Protein AF-A0A370KRM9-F1 (afdb_monomer)

Mean predicted aligned error: 13.44 Å

Sequence (176 aa):
MTADLKNVRFQMMMSEAEAEAIDAWASENKLRSKAEAMRRLCDIGMSAATKADSLELERLRLQSVKRKAARRITGLKKRISDSPDDAERLKLLYRGLDALTDIVGELVECSSDIATISLRMTGPAVANRSQEEIEAAIYQSGWTPSDAETESDEELRARLTAVKNLVDRGKQPDDS

Foldseek 3Di:
DDPPPPDDDDDDDDDPVVLVVLVVVCVVVVHPDSVRSVVVVVVLVVVVVVLVVQLVVLVVQLVVLVVVLVVLVVVLVVCLVPDPDPVVNVVSVVVVVVSVVVSVVSNVVSVVSNVVSVCVNCVVVVVVVVVVVLVVVCVVVVDDPVVVVPDDPVVVVVVVVVSVVVVVVVPDPPPD

Nearest PDB structures (foldseek):
  6b87-assembly1_A-2  TM=5.891E-01  e=2.385E+00  synthetic construct
  2v0o-assembly2_C  TM=3.929E-01  e=1.312E+00  Homo sapiens
  3qwe-assembly1_A-2  TM=5.421E-01  e=4.336E+00  Homo sapiens
  4tko-assembly1_B  TM=3.422E-01  e=1.236E+00  Aquifex aeolicus VF5
  7pru-assembly1_B  TM=3.578E-01  e=6.995E+00  Thermochaetoides thermophila DSM 1495

Secondary structure (DSSP, 8-state):
---------------HHHHHHHHHHHHHTT-S-HHHHHHHHHHHHHHHHHHHHHHHHHHHHHHHHHHHHHHHHHHHHHHHHH---HHHHHHHHHHHHHHHHHHHHHHHHHHHHHHHHHHHHHHHHHHHHHHHHHHHHHHHTT--TTGGGT--HHHHHHHHHHHHHHHHHHTS----

Radius of gyration: 28.28 Å; C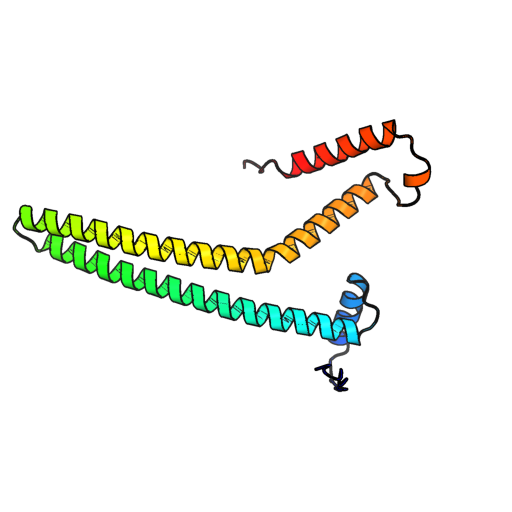α contacts (8 Å, |Δi|>4): 50; chains: 1; bounding box: 62×55×72 Å

Organism: NCBI:txid1120045

Solvent-accessible surface area (backbone atoms only — not comparable to full-atom values): 10222 Å² total; per-residue (Å²): 135,86,77,78,82,76,81,77,88,80,91,81,90,74,54,71,68,57,55,50,52,49,48,53,51,21,58,78,68,69,48,96,39,71,70,54,36,51,51,50,52,49,51,51,50,54,52,50,51,56,51,50,54,55,50,51,51,46,51,52,50,47,51,49,51,53,52,51,45,54,52,52,51,53,51,48,54,50,54,45,70,71,43,89,46,70,71,58,30,52,54,50,49,53,54,46,51,54,53,46,53,54,48,51,52,57,47,52,52,46,51,49,52,50,49,53,52,48,46,69,66,46,45,62,58,52,51,51,51,53,47,53,53,49,52,50,52,42,47,73,72,68,58,50,90,77,53,74,82,76,64,53,75,66,59,56,51,56,48,54,52,51,54,50,54,51,56,56,58,72,65,54,76,82,88,123

Structure (mmCIF, N/CA/C/O backbone):
data_AF-A0A370KRM9-F1
#
_entry.id   AF-A0A370KRM9-F1
#
loop_
_atom_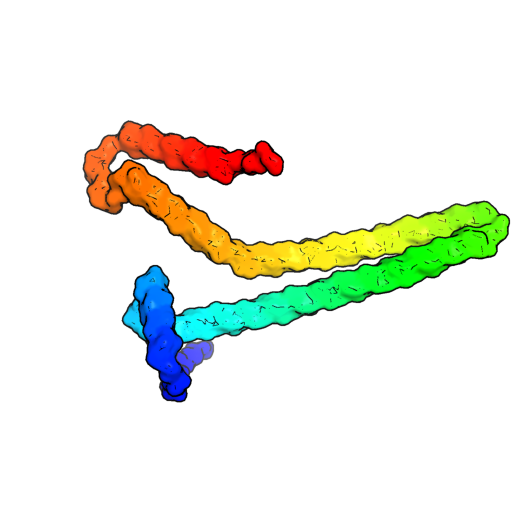site.group_PDB
_atom_site.id
_atom_site.type_symbol
_atom_site.label_atom_id
_atom_site.label_alt_id
_atom_site.label_comp_id
_atom_site.label_asym_id
_atom_site.label_entity_id
_atom_site.label_seq_id
_atom_site.pdbx_PDB_ins_code
_atom_site.Cartn_x
_atom_site.Cartn_y
_atom_site.Cartn_z
_atom_site.occupancy
_atom_site.B_iso_or_equiv
_atom_site.auth_seq_id
_atom_site.auth_comp_id
_atom_site.auth_asym_id
_atom_site.auth_atom_id
_atom_site.pdbx_PDB_model_num
ATOM 1 N N . MET A 1 1 ? -31.054 -19.773 2.339 1.00 33.84 1 MET A N 1
ATOM 2 C CA . MET A 1 1 ? -30.471 -20.718 3.314 1.00 33.84 1 MET A CA 1
ATOM 3 C C . MET A 1 1 ? -29.997 -19.906 4.506 1.00 33.84 1 MET A C 1
ATOM 5 O O . MET A 1 1 ? -29.016 -19.187 4.389 1.00 33.84 1 MET A O 1
ATOM 9 N N . THR A 1 2 ? -30.763 -19.913 5.592 1.00 41.78 2 THR A N 1
ATOM 10 C CA . THR A 1 2 ? -30.437 -19.234 6.852 1.00 41.78 2 THR A CA 1
ATOM 11 C C . THR A 1 2 ? -29.341 -20.030 7.550 1.00 41.78 2 THR A C 1
ATOM 13 O O . THR A 1 2 ? -29.598 -21.123 8.046 1.00 41.78 2 THR A O 1
ATOM 16 N N . ALA A 1 3 ? -28.104 -19.537 7.506 1.00 49.62 3 ALA A N 1
ATOM 17 C CA . ALA A 1 3 ? -27.006 -20.146 8.239 1.00 49.62 3 ALA A CA 1
ATOM 18 C C . ALA A 1 3 ? -27.287 -20.007 9.741 1.00 49.62 3 ALA A C 1
ATOM 20 O O . ALA A 1 3 ? -27.321 -18.893 10.262 1.00 49.62 3 ALA A O 1
ATOM 21 N N . ASP A 1 4 ? -27.517 -21.129 10.422 1.00 49.09 4 ASP A N 1
ATOM 22 C CA . ASP A 1 4 ? -27.546 -21.178 11.881 1.00 49.09 4 ASP A CA 1
ATOM 23 C C . ASP A 1 4 ? -26.250 -20.566 12.423 1.00 49.09 4 ASP A C 1
ATOM 25 O O . ASP A 1 4 ? -25.151 -21.058 12.146 1.00 49.09 4 ASP A O 1
ATOM 29 N N . LEU A 1 5 ? -26.381 -19.498 13.212 1.00 59.81 5 LEU A N 1
ATOM 30 C CA . LEU A 1 5 ? -25.301 -18.903 13.998 1.00 59.81 5 LEU A CA 1
ATOM 31 C C . LEU A 1 5 ? -24.888 -19.900 15.089 1.00 59.81 5 LEU A C 1
ATOM 33 O O . LEU A 1 5 ? -25.284 -19.793 16.251 1.00 59.81 5 LEU A O 1
ATOM 37 N N . LYS A 1 6 ? -24.112 -20.918 14.712 1.00 61.41 6 LYS A N 1
ATOM 38 C CA . LYS A 1 6 ? -23.498 -21.845 15.662 1.00 61.41 6 LYS A CA 1
ATOM 39 C C . LYS A 1 6 ? -22.451 -21.079 16.463 1.00 61.41 6 LYS A C 1
ATOM 41 O O . LYS A 1 6 ? -21.317 -20.903 16.028 1.00 61.41 6 LYS A O 1
ATOM 46 N N . ASN A 1 7 ? -22.846 -20.619 17.645 1.00 73.62 7 ASN A N 1
ATOM 47 C CA . ASN A 1 7 ? -21.935 -20.015 18.606 1.00 73.62 7 ASN A CA 1
ATOM 48 C C . ASN A 1 7 ? -20.990 -21.092 19.155 1.00 73.62 7 ASN A C 1
ATOM 50 O O . ASN A 1 7 ? -21.390 -21.927 19.966 1.00 73.62 7 ASN A O 1
ATOM 54 N N . VAL A 1 8 ? -19.734 -21.069 18.714 1.00 81.62 8 VAL A N 1
ATOM 55 C CA . VAL A 1 8 ? -18.667 -21.916 19.260 1.00 81.62 8 VAL A CA 1
ATOM 56 C C . VAL A 1 8 ? -18.090 -21.232 20.499 1.00 81.62 8 VAL A C 1
ATOM 58 O O . VAL A 1 8 ? -17.679 -20.073 20.440 1.00 81.62 8 VAL A O 1
ATOM 61 N N . ARG A 1 9 ? -18.067 -21.934 21.638 1.00 85.38 9 ARG A N 1
ATOM 62 C CA . ARG A 1 9 ? -17.358 -21.475 22.842 1.00 85.38 9 ARG A CA 1
ATOM 63 C C . ARG A 1 9 ? -15.906 -21.927 22.749 1.00 85.38 9 ARG A C 1
ATOM 65 O O . ARG A 1 9 ? -15.656 -23.122 22.627 1.00 85.38 9 ARG A O 1
ATOM 72 N N . PHE A 1 10 ? -14.973 -20.987 22.829 1.00 83.88 10 PHE A N 1
ATOM 73 C CA . PHE A 1 10 ? -13.545 -21.272 22.934 1.00 83.88 10 PHE A CA 1
ATOM 74 C C . PHE A 1 10 ? -13.040 -20.788 24.297 1.00 83.88 10 PHE A C 1
ATOM 76 O O . PHE A 1 10 ? -13.448 -19.726 24.768 1.00 83.88 10 PHE A O 1
ATOM 83 N N . GLN A 1 11 ? -12.188 -21.581 24.944 1.00 90.44 11 GLN A N 1
ATOM 84 C CA . GLN A 1 11 ? -11.493 -21.194 26.169 1.00 90.44 11 GLN A CA 1
ATOM 85 C C . GLN A 1 11 ? -10.043 -20.881 25.801 1.00 90.44 11 GLN A C 1
ATOM 87 O O . GLN A 1 11 ? -9.385 -21.694 25.156 1.00 90.44 11 GLN A O 1
ATOM 92 N N . MET A 1 12 ? -9.562 -19.702 26.187 1.00 90.50 12 MET A N 1
ATOM 93 C CA . MET A 1 12 ? -8.201 -19.243 25.920 1.00 90.50 12 MET A CA 1
ATOM 94 C C . MET A 1 12 ? -7.546 -18.841 27.236 1.00 90.50 12 MET A C 1
ATOM 96 O O . MET A 1 12 ? -8.176 -18.182 28.061 1.00 90.50 12 MET A O 1
ATOM 100 N N . MET A 1 13 ? -6.293 -19.247 27.420 1.00 93.81 13 MET A N 1
ATOM 101 C CA . MET A 1 13 ? -5.453 -18.778 28.518 1.00 93.81 13 MET A CA 1
ATOM 102 C C . MET A 1 13 ? -4.703 -17.539 28.035 1.00 93.81 13 MET A C 1
ATOM 104 O O . MET A 1 13 ? -4.126 -17.562 26.951 1.00 93.81 13 MET A O 1
ATOM 108 N N . MET A 1 14 ? -4.728 -16.476 28.825 1.00 93.94 14 MET A N 1
ATOM 109 C CA . MET A 1 14 ? -3.994 -15.237 28.573 1.00 93.94 14 MET A CA 1
ATOM 110 C C . MET A 1 14 ? -3.415 -14.736 29.892 1.00 93.94 14 MET A C 1
ATOM 112 O O . MET A 1 14 ? -3.888 -15.124 30.965 1.00 93.94 14 MET A O 1
ATOM 116 N N . SER A 1 15 ? -2.386 -13.906 29.813 1.00 96.75 15 SER A N 1
ATOM 117 C CA . SER A 1 15 ? -1.837 -13.233 30.986 1.00 96.75 15 SER A CA 1
ATOM 118 C C . SER A 1 15 ? -2.816 -12.193 31.540 1.00 96.75 15 SER A C 1
ATOM 120 O O . SER A 1 15 ? -3.714 -11.717 30.843 1.00 96.75 15 SER A O 1
ATOM 122 N N . GLU A 1 16 ? -2.629 -11.822 32.805 1.00 94.81 16 GLU A N 1
ATOM 123 C CA . GLU A 1 16 ? -3.428 -10.780 33.459 1.00 94.81 16 GLU A CA 1
ATOM 124 C C . GLU A 1 16 ? -3.281 -9.431 32.739 1.00 94.81 16 GLU A C 1
ATOM 126 O O . GLU A 1 16 ? -4.281 -8.791 32.425 1.00 94.81 16 GLU A O 1
ATOM 131 N N . ALA A 1 17 ? -2.056 -9.080 32.335 1.00 95.62 17 ALA A N 1
ATOM 132 C CA . ALA A 1 17 ? -1.774 -7.864 31.574 1.00 95.62 17 ALA A CA 1
ATOM 133 C C . ALA A 1 17 ? -2.502 -7.818 30.214 1.00 95.62 17 ALA A C 1
ATOM 135 O O . ALA A 1 17 ? -3.037 -6.781 29.830 1.00 95.62 17 ALA A O 1
ATOM 136 N N . GLU A 1 18 ? -2.559 -8.933 29.476 1.00 94.12 18 GLU A N 1
ATOM 137 C CA . GLU A 1 18 ? -3.313 -9.001 28.214 1.00 94.12 18 GLU A CA 1
ATOM 138 C C . GLU A 1 18 ? -4.819 -8.861 28.452 1.00 94.12 18 GLU A C 1
ATOM 140 O O . GLU A 1 18 ? -5.509 -8.162 27.707 1.00 94.12 18 GLU A O 1
ATOM 145 N N . ALA A 1 19 ? -5.334 -9.506 29.501 1.00 93.94 19 ALA A N 1
ATOM 146 C CA . ALA A 1 19 ? -6.742 -9.433 29.859 1.00 93.94 19 ALA A CA 1
ATOM 147 C C . ALA A 1 19 ? -7.166 -8.003 30.230 1.00 93.94 19 ALA A C 1
ATOM 149 O O . ALA A 1 19 ? -8.249 -7.586 29.812 1.00 93.94 19 ALA A O 1
ATOM 150 N N . GLU A 1 20 ? -6.323 -7.277 30.971 1.00 95.25 20 GLU A N 1
ATOM 151 C CA . GLU A 1 20 ? -6.512 -5.863 31.316 1.00 95.25 20 GLU A CA 1
ATOM 152 C C . GLU A 1 20 ? -6.445 -4.960 30.082 1.00 95.25 20 GLU A C 1
ATOM 154 O O . GLU A 1 20 ? -7.296 -4.089 29.915 1.00 95.25 20 GLU A O 1
ATOM 159 N N . ALA A 1 21 ? -5.489 -5.191 29.178 1.00 94.94 21 ALA A N 1
ATOM 160 C CA . ALA A 1 21 ? -5.370 -4.416 27.944 1.00 94.94 21 ALA A CA 1
ATOM 161 C C . ALA A 1 21 ? -6.626 -4.537 27.062 1.00 94.94 21 ALA A C 1
ATOM 163 O O . ALA A 1 21 ? -7.097 -3.544 26.504 1.00 94.94 21 ALA A O 1
ATOM 164 N N . ILE A 1 22 ? -7.205 -5.739 26.968 1.00 93.81 22 ILE A N 1
ATOM 165 C CA . ILE A 1 22 ? -8.460 -5.962 26.236 1.00 93.81 22 ILE A CA 1
ATOM 166 C C . ILE A 1 22 ? -9.625 -5.231 26.908 1.00 93.81 22 ILE A C 1
ATOM 168 O O . ILE A 1 22 ? -10.460 -4.664 26.206 1.00 93.81 22 ILE A O 1
ATOM 172 N N . ASP A 1 23 ? -9.695 -5.231 28.241 1.00 94.12 23 ASP A N 1
ATOM 173 C CA . ASP A 1 23 ? -10.747 -4.516 28.973 1.00 94.12 23 ASP A CA 1
ATOM 174 C C . ASP A 1 23 ? -10.631 -3.000 28.810 1.00 94.12 23 ASP A C 1
ATOM 176 O O . ASP A 1 23 ? -11.637 -2.335 28.552 1.00 94.12 23 ASP A O 1
ATOM 180 N N . ALA A 1 24 ? -9.414 -2.459 28.888 1.00 94.56 24 ALA A N 1
ATOM 181 C CA . ALA A 1 24 ? -9.150 -1.045 28.648 1.00 94.56 24 ALA A CA 1
ATOM 182 C C . ALA A 1 24 ? -9.592 -0.637 27.235 1.00 94.56 24 ALA A C 1
ATOM 184 O O . ALA A 1 24 ? -10.375 0.302 27.078 1.00 94.56 24 ALA A O 1
ATOM 185 N N . TRP A 1 25 ? -9.185 -1.403 26.218 1.00 93.06 25 TRP A N 1
ATOM 186 C CA . TRP A 1 25 ? -9.588 -1.162 24.833 1.00 93.06 25 TRP A CA 1
ATOM 187 C C . TRP A 1 25 ? -11.105 -1.309 24.629 1.00 93.06 25 TRP A C 1
ATOM 189 O O . TRP A 1 25 ? -11.722 -0.504 23.931 1.00 93.06 25 TRP A O 1
ATOM 199 N N . ALA A 1 26 ? -11.739 -2.305 25.257 1.00 92.69 26 ALA A N 1
ATOM 200 C CA . ALA A 1 26 ? -13.188 -2.498 25.194 1.00 92.69 26 ALA A CA 1
ATOM 201 C C . ALA A 1 26 ? -13.954 -1.314 25.800 1.00 92.69 26 ALA A C 1
ATOM 203 O O . ALA A 1 26 ? -14.966 -0.891 25.238 1.00 92.69 26 ALA A O 1
ATOM 204 N N . SER A 1 27 ? -13.460 -0.781 26.922 1.00 90.50 27 SER A N 1
ATOM 205 C CA . SER A 1 27 ? -14.013 0.398 27.587 1.00 90.50 27 SER A CA 1
ATOM 206 C C . SER A 1 27 ? -13.882 1.642 26.710 1.00 90.50 27 SER A C 1
ATOM 208 O O . SER A 1 27 ? -14.866 2.352 26.504 1.00 90.50 27 SER A O 1
ATOM 210 N N . GLU A 1 28 ? -12.696 1.879 26.147 1.00 89.00 28 GLU A N 1
ATOM 211 C CA . GLU A 1 28 ? -12.425 2.990 25.226 1.00 89.00 28 GLU A CA 1
ATOM 212 C C . GLU A 1 28 ? -13.350 2.948 23.998 1.00 89.00 28 GLU A C 1
ATOM 214 O O . GLU A 1 28 ? -13.947 3.954 23.617 1.00 89.00 28 GLU A O 1
ATOM 219 N N . ASN A 1 29 ? -13.575 1.754 23.445 1.00 86.31 29 ASN A N 1
ATOM 220 C CA . ASN A 1 29 ? -14.411 1.537 22.262 1.00 86.31 29 ASN A CA 1
ATOM 221 C C . ASN A 1 29 ? -15.898 1.285 22.590 1.00 86.31 29 ASN A C 1
ATOM 223 O O . ASN A 1 29 ? -16.669 0.910 21.703 1.00 86.31 29 ASN A O 1
ATOM 227 N N . LYS A 1 30 ? -16.321 1.486 23.850 1.00 91.00 30 LYS A N 1
ATOM 228 C CA . LYS A 1 30 ? -17.715 1.359 24.329 1.00 91.00 30 LYS A CA 1
ATOM 229 C C . LYS A 1 30 ? -18.372 0.011 23.987 1.00 91.00 30 LYS A C 1
ATOM 231 O O . LYS A 1 30 ? -19.564 -0.060 23.674 1.00 91.00 30 LYS A O 1
ATOM 236 N N . LEU A 1 31 ? -17.601 -1.073 24.037 1.00 90.88 31 LEU A N 1
ATOM 237 C CA . LEU A 1 31 ? -18.077 -2.419 23.718 1.00 90.88 31 LEU A CA 1
ATOM 238 C C . LEU A 1 31 ? -18.789 -3.048 24.917 1.00 90.88 31 LEU A C 1
ATOM 240 O O . LEU A 1 31 ? -18.384 -2.873 26.064 1.00 90.88 31 LEU A O 1
ATOM 244 N N . ARG A 1 32 ? -19.856 -3.820 24.668 1.00 88.19 32 ARG A N 1
ATOM 245 C CA . ARG A 1 32 ? -20.720 -4.330 25.749 1.00 88.19 32 ARG A CA 1
ATOM 246 C C . ARG A 1 32 ? -20.115 -5.497 26.520 1.00 88.19 32 ARG A C 1
ATOM 248 O O . ARG A 1 32 ? -20.591 -5.817 27.605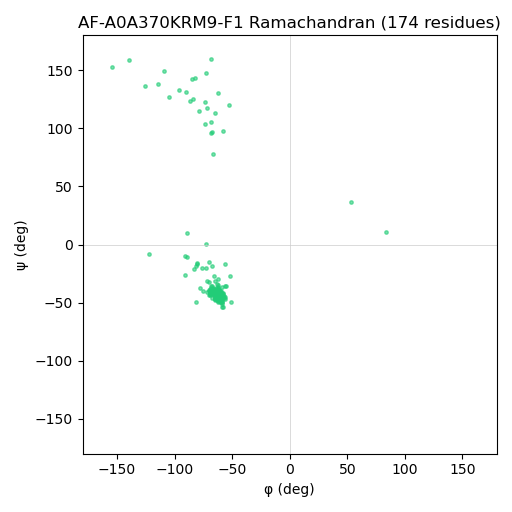 1.00 88.19 32 ARG A O 1
ATOM 255 N N . SER A 1 33 ? -19.134 -6.196 25.949 1.00 91.38 33 SER A N 1
ATOM 256 C CA . SER A 1 33 ? -18.530 -7.365 26.592 1.00 91.38 33 SER A CA 1
ATOM 257 C C . SER A 1 33 ? -17.104 -7.635 26.122 1.00 91.38 33 SER A C 1
ATOM 259 O O . SER A 1 33 ? -16.769 -7.394 24.962 1.00 91.38 33 SER A O 1
ATOM 261 N N . LYS A 1 34 ? -16.297 -8.268 26.987 1.00 88.56 34 LYS A N 1
ATOM 262 C CA . LYS A 1 34 ? -14.961 -8.784 26.632 1.00 88.56 34 LYS A CA 1
ATOM 263 C C . LYS A 1 34 ? -15.010 -9.742 25.432 1.00 88.56 34 LYS A C 1
ATOM 265 O O . LYS A 1 34 ? -14.126 -9.725 24.583 1.00 88.56 34 LYS A O 1
ATOM 270 N N . ALA A 1 35 ? -16.073 -10.543 25.309 1.00 89.50 35 ALA A N 1
ATOM 271 C CA . ALA A 1 35 ? -16.259 -11.437 24.165 1.00 89.50 35 ALA A CA 1
ATOM 272 C C . ALA A 1 35 ? -16.485 -10.676 22.846 1.00 89.50 35 ALA A C 1
ATOM 274 O O . ALA A 1 35 ? -16.006 -11.107 21.800 1.00 89.50 35 ALA A O 1
ATOM 275 N N . GLU A 1 36 ? -17.208 -9.556 22.881 1.00 89.25 36 GLU A N 1
ATOM 276 C CA . GLU A 1 36 ? -17.386 -8.677 21.721 1.00 89.25 36 GLU A CA 1
ATOM 277 C C . GLU A 1 36 ? -16.078 -7.974 21.349 1.00 89.25 36 GLU A C 1
ATOM 279 O O . GLU A 1 36 ? -15.726 -7.942 20.170 1.00 89.25 36 GLU A O 1
ATOM 284 N N . ALA A 1 37 ? -15.321 -7.508 22.346 1.00 92.25 37 ALA A N 1
ATOM 285 C CA . ALA A 1 37 ? -14.000 -6.926 22.139 1.00 92.25 37 ALA A CA 1
ATOM 286 C C . ALA A 1 37 ? -13.040 -7.905 21.459 1.00 92.25 37 ALA A C 1
ATOM 288 O O . ALA A 1 37 ? -12.443 -7.575 20.438 1.00 92.25 37 ALA A O 1
ATOM 289 N N . MET A 1 38 ? -12.984 -9.146 21.946 1.00 91.00 38 MET A N 1
ATOM 290 C CA . MET A 1 38 ? -12.175 -10.196 21.331 1.00 91.00 38 MET A CA 1
ATOM 291 C C . MET A 1 38 ? -12.565 -10.470 19.879 1.00 91.00 38 MET A C 1
ATOM 293 O O . MET A 1 38 ? -11.686 -10.556 19.028 1.00 91.00 38 MET A O 1
ATOM 297 N N . ARG A 1 39 ? -13.865 -10.561 19.561 1.00 90.25 39 ARG A N 1
ATOM 298 C CA . ARG A 1 39 ? -14.307 -10.742 18.165 1.00 90.25 39 ARG A CA 1
ATOM 299 C C . ARG A 1 39 ? -13.845 -9.588 17.283 1.00 90.25 39 ARG A C 1
ATOM 301 O O . ARG A 1 39 ? -13.285 -9.835 16.224 1.00 90.25 39 ARG A O 1
ATOM 308 N N . ARG A 1 40 ? -14.021 -8.345 17.740 1.00 90.19 40 ARG A N 1
ATOM 309 C CA . ARG A 1 40 ? -13.596 -7.156 16.990 1.00 90.19 40 ARG A CA 1
ATOM 310 C C . ARG A 1 40 ? -12.090 -7.126 16.765 1.00 90.19 40 ARG A C 1
ATOM 312 O O . ARG A 1 40 ? -11.665 -6.861 15.647 1.00 90.19 40 ARG A O 1
ATOM 319 N N . LEU A 1 41 ? -11.293 -7.436 17.783 1.00 91.19 41 LEU A N 1
ATOM 320 C CA . LEU A 1 41 ? -9.837 -7.509 17.658 1.00 91.19 41 LEU A CA 1
ATOM 321 C C . LEU A 1 41 ? -9.403 -8.618 16.693 1.00 91.19 41 LEU A C 1
ATOM 323 O O . LEU A 1 41 ? -8.524 -8.388 15.866 1.00 91.19 41 LEU A O 1
ATOM 327 N N . CYS A 1 42 ? -10.049 -9.787 16.734 1.00 91.12 42 CYS A N 1
ATOM 328 C CA . CYS A 1 42 ? -9.811 -10.848 15.758 1.00 91.12 42 CYS A CA 1
ATOM 329 C C . CYS A 1 42 ? -10.172 -10.402 14.335 1.00 91.12 42 CYS A C 1
ATOM 331 O O . CYS A 1 42 ? -9.367 -10.592 13.427 1.00 91.12 42 CYS A O 1
ATOM 333 N N . ASP A 1 43 ? -11.329 -9.769 14.132 1.00 89.00 43 ASP A N 1
ATOM 334 C CA . ASP A 1 43 ? -11.748 -9.264 12.820 1.00 89.00 43 ASP A CA 1
ATOM 335 C C . ASP A 1 43 ? -10.759 -8.217 12.282 1.00 89.00 43 ASP A C 1
ATOM 337 O O . ASP A 1 43 ? -10.362 -8.268 11.114 1.00 89.00 43 ASP A O 1
ATOM 341 N N . ILE A 1 44 ? -10.310 -7.296 13.144 1.00 87.94 44 ILE A N 1
ATOM 342 C CA . ILE A 1 44 ? -9.282 -6.299 12.821 1.00 87.94 44 ILE A CA 1
ATOM 343 C C . ILE A 1 44 ? -7.977 -6.996 12.439 1.00 87.94 44 ILE A C 1
ATOM 345 O O . ILE A 1 44 ? -7.409 -6.673 11.397 1.00 87.94 44 ILE A O 1
ATOM 349 N N . GLY A 1 45 ? -7.526 -7.968 13.234 1.00 88.25 45 GLY A N 1
ATOM 350 C CA . GLY A 1 45 ? -6.302 -8.726 12.983 1.00 88.25 45 GLY A CA 1
ATOM 351 C C . GLY A 1 45 ? -6.344 -9.492 11.660 1.00 88.25 45 GLY A C 1
ATOM 352 O O . GLY A 1 45 ? -5.418 -9.387 10.860 1.00 88.25 45 GLY A O 1
ATOM 353 N N . MET A 1 46 ? -7.445 -10.191 11.376 1.00 89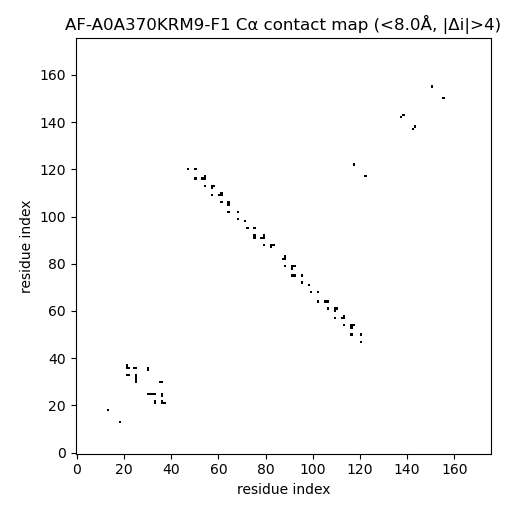.06 46 MET A N 1
ATOM 354 C CA . MET A 1 46 ? -7.638 -10.937 10.126 1.00 89.06 46 MET A CA 1
ATOM 355 C C . MET A 1 46 ? -7.698 -10.011 8.908 1.00 89.06 46 MET A C 1
ATOM 357 O O . MET A 1 46 ? -7.083 -10.284 7.873 1.00 89.06 46 MET A O 1
ATOM 361 N N . SER A 1 47 ? -8.403 -8.883 9.033 1.00 86.38 47 SER A N 1
ATOM 362 C CA . SER A 1 47 ? -8.432 -7.847 7.999 1.00 86.38 47 SER A CA 1
ATOM 363 C C . SER A 1 47 ? -7.039 -7.247 7.779 1.00 86.38 47 SER A C 1
ATOM 365 O O . SER A 1 47 ? -6.626 -7.064 6.636 1.00 86.38 47 SER A O 1
ATOM 367 N N . ALA A 1 48 ? -6.298 -6.947 8.848 1.00 84.50 48 ALA A N 1
ATOM 368 C CA . ALA A 1 48 ? -4.948 -6.400 8.763 1.00 84.50 48 ALA A CA 1
ATOM 369 C C . ALA A 1 48 ? -3.978 -7.383 8.095 1.00 84.50 48 ALA A C 1
ATOM 371 O O . ALA A 1 48 ? -3.245 -6.972 7.199 1.00 84.50 48 ALA A O 1
ATOM 372 N N . ALA A 1 49 ? -4.030 -8.669 8.457 1.00 86.88 49 ALA A N 1
ATOM 373 C CA . ALA A 1 49 ? -3.229 -9.721 7.835 1.00 86.88 49 ALA A CA 1
ATOM 374 C C . ALA A 1 49 ? -3.515 -9.836 6.330 1.00 86.88 49 ALA A C 1
ATOM 376 O O . ALA A 1 49 ? -2.601 -9.743 5.517 1.00 86.88 49 ALA A O 1
ATOM 377 N N . THR A 1 50 ? -4.794 -9.901 5.945 1.00 86.75 50 THR A N 1
ATOM 378 C CA . THR A 1 50 ? -5.199 -9.973 4.529 1.00 86.75 50 THR A CA 1
ATOM 379 C C . THR A 1 50 ? -4.702 -8.762 3.731 1.00 86.75 50 THR A C 1
ATOM 381 O O . THR A 1 50 ? -4.219 -8.890 2.605 1.00 86.75 50 THR A O 1
ATOM 384 N N . LYS A 1 51 ? -4.805 -7.559 4.311 1.00 85.25 51 LYS A N 1
ATOM 385 C CA . LYS A 1 51 ? -4.310 -6.333 3.672 1.00 85.25 51 LYS A CA 1
ATOM 386 C C . LYS A 1 51 ? -2.779 -6.323 3.580 1.00 85.25 51 LYS A C 1
ATOM 388 O O . LYS A 1 51 ? -2.253 -5.915 2.547 1.00 85.25 51 LYS A O 1
ATOM 393 N N . ALA A 1 52 ? -2.068 -6.801 4.601 1.00 85.25 52 ALA A N 1
ATOM 394 C CA . ALA A 1 52 ? -0.610 -6.913 4.585 1.00 85.25 52 ALA A CA 1
ATOM 395 C C . ALA A 1 52 ? -0.119 -7.857 3.474 1.00 85.25 52 ALA A C 1
ATOM 397 O O . ALA A 1 52 ? 0.792 -7.489 2.735 1.00 85.25 52 ALA A O 1
ATOM 398 N N . ASP A 1 53 ? -0.779 -9.003 3.285 1.00 87.94 53 ASP A N 1
ATOM 399 C CA . ASP A 1 53 ? -0.467 -9.935 2.194 1.00 87.94 53 ASP A CA 1
ATOM 400 C C . ASP A 1 53 ? -0.642 -9.276 0.817 1.00 87.94 53 ASP A C 1
ATOM 402 O O . ASP A 1 53 ? 0.215 -9.408 -0.060 1.00 87.94 53 ASP A O 1
ATOM 406 N N . SER A 1 54 ? -1.720 -8.502 0.631 1.00 87.69 54 SER A N 1
ATOM 407 C CA . SER A 1 54 ? -1.950 -7.766 -0.621 1.00 87.69 54 SER A CA 1
ATOM 408 C C . SER A 1 54 ? -0.886 -6.693 -0.881 1.00 87.69 54 SER A C 1
ATOM 410 O O . SER A 1 54 ? -0.437 -6.520 -2.013 1.00 87.69 54 SER A O 1
ATOM 412 N N . LEU A 1 55 ? -0.430 -6.009 0.172 1.00 86.62 55 LEU A N 1
ATOM 413 C CA . LEU A 1 55 ? 0.612 -4.994 0.067 1.00 86.62 55 LEU A CA 1
ATOM 414 C C . LEU A 1 55 ? 1.972 -5.620 -0.274 1.00 86.62 55 LEU A C 1
ATOM 416 O O . LEU A 1 55 ? 2.709 -5.074 -1.097 1.00 86.62 55 LEU A O 1
ATOM 420 N N . GLU A 1 56 ? 2.303 -6.767 0.326 1.00 89.50 56 GLU A N 1
ATOM 421 C CA . GLU A 1 56 ? 3.542 -7.485 0.016 1.00 89.50 56 GLU A CA 1
ATOM 422 C C . GLU A 1 56 ? 3.539 -7.996 -1.431 1.00 89.50 56 GLU A C 1
ATOM 424 O O . GLU A 1 56 ? 4.551 -7.879 -2.124 1.00 89.50 56 GLU A O 1
ATOM 429 N N . LEU A 1 57 ? 2.396 -8.478 -1.933 1.00 90.69 57 LEU A N 1
ATOM 430 C CA . LEU A 1 57 ? 2.256 -8.880 -3.333 1.00 90.69 57 LEU A CA 1
ATOM 431 C C . LEU A 1 57 ? 2.561 -7.719 -4.294 1.00 90.69 57 LEU A C 1
ATOM 433 O O . LEU A 1 57 ? 3.387 -7.870 -5.200 1.00 90.69 57 LEU A O 1
ATOM 437 N N . GLU A 1 58 ? 1.958 -6.549 -4.075 1.00 88.75 58 GLU A N 1
ATOM 438 C CA . GLU A 1 58 ? 2.196 -5.380 -4.931 1.00 88.75 58 GLU A CA 1
ATOM 439 C C . GLU A 1 58 ? 3.626 -4.843 -4.801 1.00 88.75 58 GLU A C 1
ATOM 441 O O . GLU A 1 58 ? 4.259 -4.455 -5.788 1.00 88.75 58 GLU A O 1
ATOM 446 N N . ARG A 1 59 ? 4.211 -4.903 -3.602 1.00 88.88 59 ARG A N 1
ATOM 447 C CA . ARG A 1 59 ? 5.630 -4.598 -3.396 1.00 88.88 59 ARG A CA 1
ATOM 448 C C . ARG A 1 59 ? 6.529 -5.527 -4.216 1.00 88.88 59 ARG A C 1
ATOM 450 O O . ARG A 1 59 ? 7.480 -5.055 -4.848 1.00 88.88 59 ARG A O 1
ATOM 457 N N . LEU A 1 60 ? 6.262 -6.834 -4.223 1.00 92.75 60 LEU A N 1
ATOM 458 C CA . LEU A 1 60 ? 7.018 -7.801 -5.024 1.00 92.75 60 LEU A CA 1
ATOM 459 C C . LEU A 1 60 ? 6.856 -7.530 -6.526 1.00 92.75 60 LEU A C 1
ATOM 461 O O . LEU A 1 60 ? 7.846 -7.568 -7.269 1.00 92.75 60 LEU A O 1
ATOM 465 N N . ARG A 1 61 ? 5.644 -7.177 -6.970 1.00 90.50 61 ARG A N 1
ATOM 466 C CA . ARG A 1 61 ? 5.369 -6.761 -8.352 1.00 90.50 61 ARG A CA 1
ATOM 467 C C . ARG A 1 61 ? 6.191 -5.530 -8.732 1.00 90.50 61 ARG A C 1
ATOM 469 O O . ARG A 1 61 ? 6.926 -5.582 -9.720 1.00 90.50 61 ARG A O 1
ATOM 476 N N . LEU A 1 62 ? 6.204 -4.491 -7.900 1.00 90.50 62 LEU A N 1
ATOM 477 C CA . LEU A 1 62 ? 7.014 -3.286 -8.107 1.00 90.50 62 LEU A CA 1
ATOM 478 C C . LEU A 1 62 ? 8.519 -3.598 -8.192 1.00 90.50 62 LEU A C 1
ATOM 480 O O . LEU A 1 62 ? 9.231 -3.084 -9.062 1.00 90.50 62 LEU A O 1
ATOM 484 N N . GLN A 1 63 ? 9.026 -4.484 -7.330 1.00 91.75 63 GLN A N 1
ATOM 485 C CA . GLN A 1 63 ? 10.421 -4.9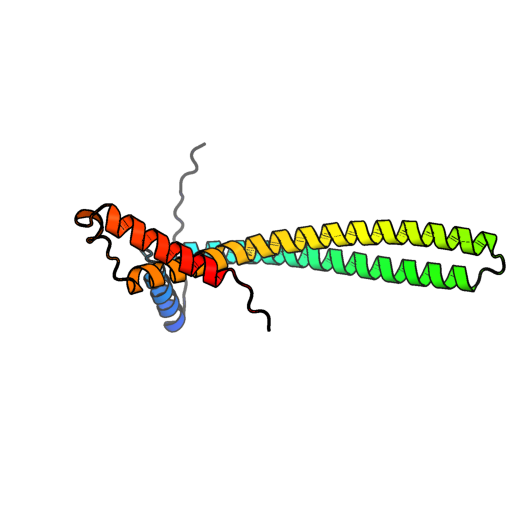30 -7.406 1.00 91.75 63 GLN A CA 1
ATOM 486 C C . GLN A 1 63 ? 10.726 -5.652 -8.723 1.00 91.75 63 GLN A C 1
ATOM 488 O O . GLN A 1 63 ? 11.816 -5.485 -9.283 1.00 91.75 63 GLN A O 1
ATOM 493 N N . SER A 1 64 ? 9.781 -6.442 -9.233 1.00 93.19 64 SER A N 1
ATOM 494 C CA . SER A 1 64 ? 9.924 -7.128 -10.517 1.00 93.19 64 SER A CA 1
ATOM 495 C C . SER A 1 64 ? 10.005 -6.134 -11.684 1.00 93.19 64 SER A C 1
ATOM 497 O O . SER A 1 64 ? 10.923 -6.248 -12.505 1.00 93.19 64 SER A O 1
ATOM 499 N N . VAL A 1 65 ? 9.151 -5.100 -11.688 1.00 91.56 65 VAL A N 1
ATOM 500 C CA . VAL A 1 65 ? 9.150 -4.010 -12.680 1.00 91.56 65 VAL A CA 1
ATOM 501 C C . VAL A 1 65 ? 10.484 -3.270 -12.640 1.00 91.56 65 VAL A C 1
ATOM 503 O O . VAL A 1 65 ? 11.149 -3.140 -13.668 1.00 91.56 65 VAL A O 1
ATOM 506 N N . LYS A 1 66 ? 10.971 -2.905 -11.447 1.00 91.31 66 LYS A N 1
ATOM 507 C CA . LYS A 1 66 ? 12.287 -2.269 -11.268 1.00 91.31 66 LYS A CA 1
ATOM 508 C C . LYS A 1 66 ? 13.428 -3.111 -11.851 1.00 91.31 66 LYS A C 1
ATOM 510 O O . LYS A 1 66 ? 14.288 -2.590 -12.562 1.00 91.31 66 LYS A O 1
ATOM 515 N N . ARG A 1 67 ? 13.456 -4.421 -11.577 1.00 93.81 67 ARG A N 1
ATOM 516 C CA . ARG A 1 67 ? 14.495 -5.331 -12.105 1.00 93.81 67 ARG A CA 1
ATOM 517 C C . ARG A 1 67 ? 14.397 -5.489 -13.624 1.00 93.81 67 ARG A C 1
ATOM 519 O O . ARG A 1 67 ? 15.423 -5.535 -14.305 1.00 93.81 67 ARG A O 1
ATOM 526 N N . LYS A 1 68 ? 13.182 -5.601 -14.167 1.00 91.88 68 LYS A N 1
ATOM 527 C CA . LYS A 1 68 ? 12.920 -5.662 -15.614 1.00 91.88 68 LYS A CA 1
ATOM 528 C C . LYS A 1 68 ? 13.398 -4.380 -16.300 1.00 91.88 68 LYS A C 1
ATOM 530 O O . LYS A 1 68 ? 14.147 -4.470 -17.273 1.00 91.88 68 LYS A O 1
ATOM 535 N N . ALA A 1 69 ? 13.066 -3.221 -15.734 1.00 91.06 69 ALA A N 1
ATOM 536 C CA . ALA A 1 69 ? 13.494 -1.913 -16.209 1.00 91.06 69 ALA A CA 1
ATOM 537 C C . ALA A 1 69 ? 15.019 -1.783 -16.239 1.00 91.06 69 ALA A C 1
ATOM 539 O O . ALA A 1 69 ? 15.591 -1.489 -17.288 1.00 91.06 69 ALA A O 1
ATOM 540 N N . ALA A 1 70 ? 15.691 -2.105 -15.130 1.00 91.50 70 ALA A N 1
ATOM 541 C CA . ALA A 1 70 ? 17.149 -2.050 -15.041 1.00 91.50 70 ALA A CA 1
ATOM 542 C C . ALA A 1 70 ? 17.831 -2.923 -16.108 1.00 91.50 70 ALA A C 1
ATOM 544 O O . ALA A 1 70 ? 18.757 -2.472 -16.781 1.00 91.50 70 ALA A O 1
ATOM 545 N N . ARG A 1 71 ? 17.347 -4.156 -16.320 1.00 93.75 71 ARG A N 1
ATOM 546 C CA . ARG A 1 71 ? 17.886 -5.051 -17.359 1.00 93.75 71 ARG A CA 1
ATOM 547 C C . ARG A 1 71 ? 17.695 -4.481 -18.764 1.00 93.75 71 ARG A C 1
ATOM 549 O O . ARG A 1 71 ? 18.629 -4.517 -19.564 1.00 93.75 71 ARG A O 1
ATOM 556 N N . ARG A 1 72 ? 16.509 -3.945 -19.064 1.00 91.50 72 ARG A N 1
ATOM 557 C CA . ARG A 1 72 ? 16.175 -3.423 -20.396 1.00 91.50 72 ARG A CA 1
ATOM 558 C C . ARG A 1 72 ? 16.957 -2.147 -20.715 1.00 91.50 72 ARG A C 1
ATOM 560 O O . ARG A 1 72 ? 17.532 -2.063 -21.796 1.00 91.50 72 ARG A O 1
ATOM 567 N N . ILE A 1 73 ? 17.071 -1.226 -19.756 1.00 90.94 73 ILE A N 1
ATOM 568 C CA . ILE A 1 73 ? 17.858 0.012 -19.886 1.00 90.94 73 ILE A CA 1
ATOM 569 C C . ILE A 1 73 ? 19.340 -0.307 -20.097 1.00 90.94 73 ILE A C 1
ATOM 571 O O . ILE A 1 73 ? 19.941 0.192 -21.046 1.00 90.94 73 ILE A O 1
ATOM 575 N N . THR A 1 74 ? 19.927 -1.173 -19.266 1.00 94.19 74 THR A N 1
ATOM 576 C CA . THR A 1 74 ? 21.339 -1.559 -19.408 1.00 94.19 74 THR A CA 1
ATOM 577 C C . THR A 1 74 ? 21.604 -2.241 -20.751 1.00 94.19 74 THR A C 1
ATOM 579 O O . THR A 1 74 ? 22.589 -1.924 -21.418 1.00 94.19 74 THR A O 1
ATOM 582 N N . GLY A 1 75 ? 20.709 -3.135 -21.186 1.00 94.50 75 GLY A N 1
ATOM 583 C CA . GLY A 1 75 ? 20.815 -3.803 -22.483 1.00 94.50 75 GLY A CA 1
ATOM 584 C C . GLY A 1 75 ? 20.734 -2.833 -23.664 1.00 94.50 75 GLY A C 1
ATOM 585 O O . GLY A 1 75 ? 21.548 -2.913 -24.581 1.00 94.50 75 GLY A O 1
ATOM 586 N N . LEU A 1 76 ? 19.793 -1.886 -23.631 1.00 93.75 76 LEU A N 1
ATOM 587 C CA . LEU A 1 76 ? 19.654 -0.854 -24.662 1.00 93.75 76 LEU A CA 1
ATOM 588 C C . LEU A 1 76 ? 20.861 0.083 -24.694 1.00 93.75 76 LEU A C 1
ATOM 590 O O . LEU A 1 76 ? 21.423 0.299 -25.764 1.00 93.75 76 LEU A O 1
ATOM 594 N N . LYS A 1 77 ? 21.310 0.570 -23.532 1.00 94.50 77 LYS A N 1
ATOM 595 C CA . LYS A 1 77 ? 22.493 1.432 -23.416 1.00 94.50 77 LYS A CA 1
ATOM 596 C C . LYS A 1 77 ? 23.729 0.770 -24.023 1.00 94.50 77 LYS A C 1
ATOM 598 O O . LYS A 1 77 ? 24.444 1.414 -24.785 1.00 94.50 77 LYS A O 1
ATOM 603 N N . LYS A 1 78 ? 23.955 -0.515 -23.724 1.00 95.81 78 LYS A N 1
ATOM 604 C CA . LYS A 1 78 ? 25.067 -1.279 -24.299 1.00 95.81 78 LYS A CA 1
ATOM 605 C C . LYS A 1 78 ? 24.962 -1.359 -25.825 1.00 95.81 78 LYS A C 1
ATOM 607 O O . LYS A 1 78 ? 25.905 -1.001 -26.512 1.00 95.81 78 LYS A O 1
ATOM 612 N N . ARG A 1 79 ? 23.797 -1.737 -26.360 1.00 94.44 79 ARG A N 1
ATOM 613 C CA . ARG A 1 79 ? 23.584 -1.845 -27.816 1.00 94.44 79 ARG A CA 1
ATOM 614 C C . ARG A 1 79 ? 23.754 -0.514 -28.545 1.00 94.44 79 ARG A C 1
ATOM 616 O O . ARG A 1 79 ? 24.296 -0.498 -29.638 1.00 94.44 79 ARG A O 1
ATOM 623 N N . ILE A 1 80 ? 23.303 0.587 -27.945 1.00 94.44 80 ILE A N 1
ATOM 624 C CA . ILE A 1 80 ? 23.493 1.933 -28.500 1.00 94.44 80 ILE A CA 1
ATOM 625 C C . ILE A 1 80 ? 24.986 2.280 -28.551 1.00 94.44 80 ILE A C 1
ATOM 627 O O . ILE A 1 80 ? 25.453 2.794 -29.563 1.00 94.44 80 ILE A O 1
ATOM 631 N N . SER A 1 81 ? 25.732 1.968 -27.486 1.00 95.00 81 SER A N 1
ATOM 632 C CA . SER A 1 81 ? 27.180 2.198 -27.422 1.00 95.00 81 SER A CA 1
ATOM 633 C C . SER A 1 81 ? 27.959 1.355 -28.434 1.00 95.00 81 SER A C 1
ATOM 635 O O . SER A 1 81 ? 28.910 1.854 -29.027 1.00 95.00 81 SER A O 1
ATOM 637 N N . ASP A 1 82 ? 27.558 0.097 -28.626 1.00 96.25 82 ASP A N 1
ATOM 638 C CA . ASP A 1 82 ? 28.241 -0.859 -29.505 1.00 96.25 82 ASP A CA 1
ATOM 639 C C . ASP A 1 82 ? 27.882 -0.656 -30.993 1.00 96.25 82 ASP A C 1
ATOM 641 O O . ASP A 1 82 ? 28.577 -1.163 -31.871 1.00 96.25 82 ASP A O 1
ATOM 645 N N . SER A 1 83 ? 26.807 0.082 -31.292 1.00 94.94 83 SER A N 1
ATOM 646 C CA . SER A 1 83 ? 26.352 0.345 -32.661 1.00 94.94 83 SER A CA 1
ATOM 647 C C . SER A 1 83 ? 27.279 1.346 -33.364 1.00 94.94 83 SER A C 1
ATOM 649 O O . SER A 1 83 ? 27.420 2.470 -32.866 1.00 94.94 83 SER A O 1
ATOM 651 N N . PRO A 1 84 ? 27.888 0.997 -34.514 1.00 91.94 84 PRO A N 1
ATOM 652 C CA . PRO A 1 84 ? 28.745 1.904 -35.280 1.00 91.94 84 PRO A CA 1
ATOM 653 C C . PRO A 1 84 ? 27.952 2.842 -36.204 1.00 91.94 84 PRO A C 1
ATOM 655 O O . PRO A 1 84 ? 28.469 3.884 -36.591 1.00 91.94 84 PRO A O 1
ATOM 658 N N . ASP A 1 85 ? 26.713 2.478 -36.550 1.00 96.31 85 ASP A N 1
ATOM 659 C CA . ASP A 1 85 ? 25.833 3.237 -37.442 1.00 96.31 85 ASP A CA 1
ATOM 660 C C . ASP A 1 85 ? 24.858 4.127 -36.654 1.00 96.31 85 ASP A C 1
ATOM 662 O O . ASP A 1 85 ? 24.190 3.675 -35.715 1.00 96.31 85 ASP A O 1
ATOM 666 N N . ASP A 1 86 ? 24.747 5.391 -37.063 1.00 95.00 86 ASP A N 1
ATOM 667 C CA . ASP A 1 86 ? 23.860 6.380 -36.451 1.00 95.00 86 ASP A CA 1
ATOM 668 C C . ASP A 1 86 ? 22.381 6.106 -36.758 1.00 95.00 86 ASP A C 1
ATOM 670 O O . ASP A 1 86 ? 21.515 6.352 -35.911 1.00 95.00 86 ASP A O 1
ATOM 674 N N . ALA A 1 87 ? 22.067 5.531 -37.925 1.00 95.19 87 ALA A N 1
ATOM 675 C CA . ALA A 1 87 ? 20.692 5.153 -38.246 1.00 95.19 87 ALA A CA 1
ATOM 676 C C . ALA A 1 87 ? 20.215 3.978 -37.372 1.00 95.19 87 ALA A C 1
ATOM 678 O O . ALA A 1 87 ? 19.072 3.966 -36.900 1.00 95.19 87 ALA A O 1
ATOM 679 N N . GLU A 1 88 ? 21.088 3.007 -37.097 1.00 94.38 88 GLU A N 1
ATOM 680 C CA . GLU A 1 88 ? 20.830 1.949 -36.120 1.00 94.38 88 GLU A CA 1
ATOM 681 C C . GLU A 1 88 ? 20.700 2.496 -34.688 1.00 94.38 88 GLU A C 1
ATOM 683 O O . GLU A 1 88 ? 19.754 2.129 -33.980 1.00 94.38 88 GLU A O 1
ATOM 688 N N . ARG A 1 89 ? 21.560 3.439 -34.275 1.00 94.88 89 ARG A N 1
ATOM 689 C CA . ARG A 1 89 ? 21.445 4.117 -32.969 1.00 94.88 89 ARG A CA 1
ATOM 690 C C . ARG A 1 89 ? 20.098 4.808 -32.795 1.00 94.88 89 ARG A C 1
ATOM 692 O O . ARG A 1 89 ? 19.456 4.613 -31.765 1.00 94.88 89 ARG A O 1
ATOM 699 N N . LEU A 1 90 ? 19.631 5.553 -33.799 1.00 95.12 90 LEU A N 1
ATOM 700 C CA . LEU A 1 90 ? 18.313 6.198 -33.772 1.00 95.12 90 LEU A CA 1
ATOM 701 C C . LEU A 1 90 ? 17.184 5.176 -33.592 1.00 95.12 90 LEU A C 1
ATOM 703 O O . LEU A 1 90 ? 16.322 5.356 -32.733 1.00 95.12 90 LEU A O 1
ATOM 707 N N . LYS A 1 91 ? 17.211 4.055 -34.324 1.00 95.19 91 LYS A N 1
ATOM 708 C CA . LYS A 1 91 ? 16.219 2.975 -34.156 1.00 95.19 91 LYS A CA 1
ATOM 709 C C . LYS A 1 91 ? 16.253 2.367 -32.751 1.00 95.19 91 LYS A C 1
ATOM 711 O O . LYS A 1 91 ? 15.204 2.037 -32.197 1.00 95.19 91 LYS A O 1
ATOM 716 N N . LEU A 1 92 ? 17.441 2.199 -32.170 1.00 94.06 92 LEU A N 1
ATOM 717 C CA . LEU A 1 92 ? 17.599 1.705 -30.800 1.00 94.06 92 LEU A CA 1
ATOM 718 C C . LEU A 1 92 ? 17.092 2.712 -29.760 1.00 94.06 92 LEU A C 1
ATOM 720 O O . LEU A 1 92 ? 16.502 2.288 -28.768 1.00 94.06 92 LEU A O 1
ATOM 724 N N . LEU A 1 93 ? 17.262 4.015 -30.000 1.00 93.25 93 LEU A N 1
ATOM 725 C CA . LEU A 1 93 ? 16.709 5.074 -29.153 1.00 93.25 93 LEU A CA 1
ATOM 726 C C . LEU A 1 93 ? 15.177 5.077 -29.177 1.00 93.25 93 LEU A C 1
ATOM 728 O O . LEU A 1 93 ? 14.572 5.087 -28.109 1.00 93.25 93 LEU A O 1
ATOM 732 N N . TYR A 1 94 ? 14.546 4.965 -30.352 1.00 94.19 94 TYR A N 1
ATOM 733 C CA . TYR A 1 94 ? 13.084 4.833 -30.453 1.00 94.19 94 TYR A CA 1
ATOM 734 C C . TYR A 1 94 ? 12.561 3.601 -29.707 1.00 94.19 94 TYR A C 1
ATOM 736 O O . TYR A 1 94 ? 11.658 3.710 -28.886 1.00 94.19 94 TYR A O 1
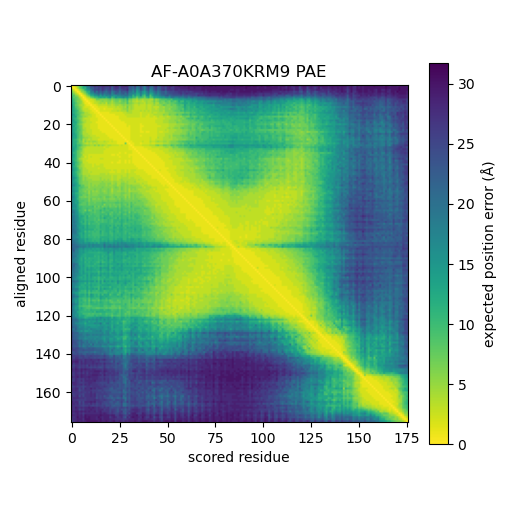ATOM 744 N N . ARG A 1 95 ? 13.200 2.438 -29.885 1.00 92.31 95 ARG A N 1
ATOM 745 C CA . ARG A 1 95 ? 12.861 1.229 -29.110 1.00 92.31 95 ARG A CA 1
ATOM 746 C C . ARG A 1 95 ? 13.084 1.400 -27.608 1.00 92.31 95 ARG A C 1
ATOM 748 O O . ARG A 1 95 ? 12.441 0.723 -26.807 1.00 92.31 95 ARG A O 1
ATOM 755 N N . GLY A 1 96 ? 14.040 2.243 -27.226 1.00 92.38 96 GLY A N 1
ATOM 756 C CA . GLY A 1 96 ? 14.285 2.600 -25.838 1.00 92.38 96 GLY A CA 1
ATOM 757 C C . GLY A 1 96 ? 13.185 3.473 -25.254 1.00 92.38 96 GLY A C 1
ATOM 758 O O . GLY A 1 96 ? 12.790 3.230 -24.117 1.00 92.38 96 GLY A O 1
ATOM 759 N N . LEU A 1 97 ? 12.655 4.416 -26.035 1.00 92.56 97 LEU A N 1
ATOM 760 C CA . LEU A 1 97 ? 11.489 5.217 -25.664 1.00 92.56 97 LEU A CA 1
ATOM 761 C C . LEU A 1 97 ? 10.245 4.339 -25.488 1.00 92.56 97 LEU A C 1
ATOM 763 O O . LEU A 1 97 ? 9.624 4.423 -24.435 1.00 92.56 97 LEU A O 1
ATOM 767 N N . ASP A 1 98 ? 9.962 3.426 -26.423 1.00 92.44 98 ASP A N 1
ATOM 768 C CA . ASP A 1 98 ? 8.843 2.473 -26.295 1.00 92.44 98 ASP A CA 1
ATOM 769 C C . ASP A 1 98 ? 8.989 1.585 -25.047 1.00 92.44 98 ASP A C 1
ATOM 771 O O . ASP A 1 98 ? 8.057 1.367 -24.274 1.00 92.44 98 ASP A O 1
ATOM 775 N N . ALA A 1 99 ? 10.203 1.086 -24.794 1.00 89.69 99 ALA A N 1
ATOM 776 C CA . ALA A 1 99 ? 10.471 0.308 -23.590 1.00 89.69 99 ALA A CA 1
ATOM 777 C C . ALA A 1 99 ? 10.253 1.128 -22.310 1.00 89.69 99 ALA A C 1
ATOM 779 O O . ALA A 1 99 ? 9.843 0.571 -21.293 1.00 89.69 99 ALA A O 1
ATOM 780 N N . LEU A 1 100 ? 10.563 2.425 -22.343 1.00 90.12 100 LEU A N 1
ATOM 781 C CA . LEU A 1 100 ? 10.378 3.327 -21.215 1.00 90.12 100 LEU A CA 1
ATOM 782 C C . LEU A 1 100 ? 8.894 3.615 -20.984 1.00 90.12 100 LEU A C 1
ATOM 784 O O . LEU A 1 100 ? 8.473 3.589 -19.831 1.00 90.12 100 LEU A O 1
ATOM 788 N N . THR A 1 101 ? 8.097 3.810 -22.038 1.00 93.75 101 THR A N 1
ATOM 789 C CA . THR A 1 101 ? 6.643 3.973 -21.902 1.00 93.75 101 THR A CA 1
ATOM 790 C C . THR A 1 101 ? 5.986 2.736 -21.297 1.00 93.75 101 THR A C 1
ATOM 792 O O . THR A 1 101 ? 5.185 2.891 -20.378 1.00 93.75 101 THR A O 1
ATOM 795 N N . ASP A 1 102 ? 6.391 1.525 -21.702 1.00 91.12 102 ASP A N 1
ATOM 796 C CA . ASP A 1 102 ? 5.901 0.275 -21.094 1.00 91.12 102 ASP A CA 1
ATOM 797 C C . ASP A 1 102 ? 6.221 0.219 -19.588 1.00 91.12 102 ASP A C 1
ATOM 799 O O . ASP A 1 102 ? 5.365 -0.082 -18.759 1.00 91.12 102 ASP A O 1
ATOM 803 N N . ILE A 1 103 ? 7.472 0.527 -19.220 1.00 90.88 103 ILE A N 1
ATOM 804 C CA . ILE A 1 103 ? 7.937 0.500 -17.824 1.00 90.88 103 ILE A CA 1
ATOM 805 C C . ILE A 1 103 ? 7.197 1.537 -16.978 1.00 90.88 103 ILE A C 1
ATOM 807 O O . ILE A 1 103 ? 6.825 1.241 -15.844 1.00 90.88 103 ILE A O 1
ATOM 811 N N . VAL A 1 104 ? 7.020 2.752 -17.501 1.00 90.81 104 VAL A N 1
ATOM 812 C CA . VAL A 1 104 ? 6.311 3.826 -16.800 1.00 90.81 104 VAL A CA 1
ATOM 813 C C . VAL A 1 104 ? 4.839 3.463 -16.626 1.00 90.81 104 VAL A C 1
ATOM 815 O O . VAL A 1 104 ? 4.314 3.671 -15.538 1.00 90.81 104 VAL A O 1
ATOM 818 N N . GLY A 1 105 ? 4.200 2.860 -17.633 1.00 92.44 105 GLY A N 1
ATOM 819 C CA . GLY A 1 105 ? 2.836 2.339 -17.515 1.00 92.44 105 GLY A CA 1
ATOM 820 C C . GLY A 1 105 ? 2.707 1.309 -16.390 1.00 92.44 105 GLY A C 1
ATOM 821 O O . GLY A 1 105 ? 1.929 1.510 -15.460 1.00 92.44 105 GLY A O 1
ATOM 822 N N . GLU A 1 106 ? 3.549 0.268 -16.407 1.00 91.25 106 GLU A N 1
ATOM 823 C CA . GLU A 1 106 ? 3.571 -0.764 -15.356 1.00 91.25 106 GLU A CA 1
ATOM 824 C C . GLU A 1 106 ? 3.852 -0.170 -13.961 1.00 91.25 106 GLU A C 1
ATOM 826 O O . GLU A 1 106 ? 3.292 -0.623 -12.961 1.00 91.25 106 GLU A O 1
ATOM 831 N N . LEU A 1 107 ? 4.713 0.851 -13.875 1.00 88.69 107 LEU A N 1
ATOM 832 C CA . LEU A 1 107 ? 5.025 1.542 -12.624 1.00 88.69 107 LEU A CA 1
ATOM 833 C C . LEU A 1 107 ? 3.825 2.331 -12.092 1.00 88.69 107 LEU A C 1
ATOM 835 O O . LEU A 1 107 ? 3.529 2.237 -10.903 1.00 88.69 107 LEU A O 1
ATOM 839 N N . VAL A 1 108 ? 3.141 3.087 -12.954 1.00 90.31 108 VAL A N 1
ATOM 840 C CA . VAL A 1 108 ? 1.960 3.880 -12.582 1.00 90.31 108 VAL A CA 1
ATOM 841 C C . VAL A 1 108 ? 0.840 2.977 -12.072 1.00 90.31 108 VAL A C 1
ATOM 843 O O . VAL A 1 108 ? 0.250 3.287 -11.039 1.00 90.31 108 VAL A O 1
ATOM 846 N N . GLU A 1 109 ? 0.594 1.843 -12.733 1.00 89.69 109 GLU A N 1
ATOM 847 C CA . GLU A 1 109 ? -0.379 0.845 -12.272 1.00 89.69 109 GLU A CA 1
ATOM 848 C C . GLU A 1 109 ? -0.027 0.323 -10.872 1.00 89.69 109 GLU A C 1
ATOM 850 O O . GLU A 1 109 ? -0.831 0.454 -9.950 1.00 89.69 109 GLU A O 1
ATOM 855 N N . CYS A 1 110 ? 1.205 -0.164 -10.671 1.00 87.56 110 CYS A N 1
ATOM 856 C CA . CYS A 1 110 ? 1.639 -0.673 -9.364 1.00 87.56 110 CYS A CA 1
ATOM 857 C C . CYS A 1 110 ? 1.553 0.407 -8.272 1.00 87.56 110 CYS A C 1
ATOM 859 O O . CYS A 1 110 ? 1.162 0.134 -7.139 1.00 87.56 110 CYS A O 1
ATOM 861 N N . SER A 1 111 ? 1.925 1.651 -8.589 1.00 84.25 111 SER A N 1
ATOM 862 C CA . SER A 1 111 ? 1.833 2.768 -7.647 1.00 84.25 111 SER A CA 1
ATOM 863 C C . SER A 1 111 ? 0.387 3.111 -7.291 1.00 84.25 111 SER A C 1
ATOM 865 O O . SER A 1 111 ? 0.111 3.407 -6.129 1.00 84.25 111 SER A O 1
ATOM 867 N N . SER A 1 112 ? -0.535 3.048 -8.254 1.00 89.00 112 SER A N 1
ATOM 868 C CA . SER A 1 112 ? -1.964 3.275 -8.019 1.00 89.00 112 SER A CA 1
ATOM 869 C C . SER A 1 112 ? -2.570 2.193 -7.121 1.00 89.00 112 SER A C 1
ATOM 871 O O . SER A 1 112 ? -3.287 2.516 -6.167 1.00 89.00 112 SER A O 1
ATOM 873 N N . ASP A 1 113 ? -2.216 0.929 -7.358 1.00 87.38 113 ASP A N 1
ATOM 874 C CA . ASP A 1 113 ? -2.670 -0.207 -6.552 1.00 87.38 113 ASP A CA 1
ATOM 875 C C . ASP A 1 113 ? -2.170 -0.088 -5.103 1.00 87.38 113 ASP A C 1
ATOM 877 O O . ASP A 1 113 ? -2.961 -0.146 -4.156 1.00 87.38 113 ASP A O 1
ATOM 881 N N . ILE A 1 114 ? -0.876 0.203 -4.912 1.00 87.06 114 ILE A N 1
ATOM 882 C CA . ILE A 1 114 ? -0.284 0.431 -3.583 1.00 87.06 114 ILE A CA 1
ATOM 883 C C . ILE A 1 114 ? -0.949 1.615 -2.873 1.00 87.06 114 ILE A C 1
ATOM 885 O O . ILE A 1 114 ? -1.258 1.516 -1.682 1.00 87.06 114 ILE A O 1
ATOM 889 N N . ALA A 1 115 ? -1.183 2.730 -3.573 1.00 85.31 115 ALA A N 1
ATOM 890 C CA . ALA A 1 115 ? -1.832 3.905 -2.994 1.00 85.31 115 ALA A CA 1
ATOM 891 C C . ALA A 1 115 ? -3.269 3.592 -2.556 1.00 85.31 115 ALA A C 1
ATOM 893 O O . ALA A 1 115 ? -3.681 3.967 -1.458 1.00 85.31 115 ALA A O 1
ATOM 894 N N . THR A 1 116 ? -4.009 2.842 -3.373 1.00 86.19 116 THR A N 1
ATOM 895 C CA . THR A 1 116 ? -5.379 2.418 -3.071 1.00 86.19 116 THR A CA 1
ATOM 896 C C . THR A 1 116 ? -5.424 1.491 -1.858 1.00 86.19 116 THR A C 1
ATOM 898 O O . THR A 1 116 ? -6.249 1.687 -0.961 1.00 86.19 116 THR A O 1
ATOM 901 N N . ILE A 1 117 ? -4.531 0.500 -1.792 1.00 85.44 117 ILE A N 1
ATOM 902 C CA . ILE A 1 117 ? -4.421 -0.412 -0.644 1.00 85.44 117 ILE A CA 1
ATOM 903 C C . ILE A 1 117 ? -4.059 0.375 0.618 1.00 85.44 117 ILE A C 1
ATOM 905 O O . ILE A 1 117 ? -4.737 0.240 1.637 1.00 85.44 117 ILE A O 1
ATOM 909 N N . SER A 1 118 ? -3.057 1.253 0.536 1.00 80.31 118 SER A N 1
ATOM 910 C CA . SER A 1 118 ? -2.607 2.077 1.662 1.00 80.31 118 SER A CA 1
ATOM 911 C C . SER A 1 118 ? -3.730 2.971 2.184 1.00 80.31 118 SER A C 1
ATOM 913 O O . SER A 1 118 ? -3.993 2.973 3.383 1.00 80.31 118 SER A O 1
ATOM 915 N N . LEU A 1 119 ? -4.471 3.645 1.298 1.00 81.44 119 LEU A N 1
ATOM 916 C CA . LEU A 1 119 ? -5.613 4.478 1.681 1.00 81.44 119 LEU A CA 1
ATOM 917 C C . LEU A 1 119 ? -6.730 3.655 2.343 1.00 81.44 119 LEU A C 1
ATOM 919 O O . LEU A 1 119 ? -7.347 4.106 3.301 1.00 81.44 119 LEU A O 1
ATOM 923 N N . ARG A 1 120 ? -6.980 2.421 1.890 1.00 79.44 120 ARG A N 1
ATOM 924 C CA . ARG A 1 120 ? -7.954 1.512 2.529 1.00 79.44 120 ARG A CA 1
ATOM 925 C C . ARG A 1 120 ? -7.469 0.937 3.862 1.00 79.44 120 ARG A C 1
ATOM 927 O O . ARG A 1 120 ? -8.282 0.431 4.645 1.00 79.44 120 ARG A O 1
ATOM 934 N N . MET A 1 121 ? -6.163 0.938 4.109 1.00 79.19 121 MET A N 1
ATOM 935 C CA . MET A 1 121 ? -5.578 0.537 5.388 1.00 79.19 121 MET A CA 1
ATOM 936 C C . MET A 1 121 ? -5.645 1.678 6.399 1.00 79.19 121 MET A C 1
ATOM 938 O O . MET A 1 121 ? -6.119 1.466 7.511 1.00 79.19 121 MET A O 1
ATOM 942 N N . THR A 1 122 ? -5.209 2.876 6.010 1.00 76.19 122 THR A N 1
ATOM 943 C CA . THR A 1 122 ? -5.063 4.019 6.920 1.00 76.19 122 THR A CA 1
ATOM 944 C C . THR A 1 122 ? -6.306 4.896 6.996 1.00 76.19 122 THR A C 1
ATOM 946 O O . THR A 1 122 ? -6.540 5.512 8.030 1.00 76.19 122 THR A O 1
ATOM 949 N N . GLY A 1 123 ? -7.136 4.920 5.953 1.00 75.00 123 GLY A N 1
ATOM 950 C CA . GLY A 1 123 ? -8.323 5.771 5.852 1.00 75.00 123 GLY A CA 1
ATOM 951 C C . GLY A 1 123 ? -9.261 5.679 7.058 1.00 75.00 123 GLY A C 1
ATOM 952 O O . GLY A 1 123 ? -9.583 6.721 7.617 1.00 75.00 123 GLY A O 1
ATOM 953 N N . PRO A 1 124 ? -9.650 4.477 7.528 1.00 75.06 124 PRO A N 1
ATOM 954 C CA . PRO A 1 124 ? -10.487 4.348 8.720 1.00 75.06 124 PRO A CA 1
ATOM 955 C C . PRO A 1 124 ? -9.825 4.893 9.992 1.00 75.06 124 PRO A C 1
ATOM 957 O O . PRO A 1 124 ? -10.484 5.546 10.790 1.00 75.06 124 PRO A O 1
ATOM 960 N N . ALA A 1 125 ? -8.519 4.672 10.170 1.00 70.50 125 ALA A N 1
ATOM 961 C CA . ALA A 1 125 ? -7.791 5.167 11.339 1.00 70.50 125 ALA A CA 1
ATOM 962 C C . ALA A 1 125 ? -7.671 6.700 11.328 1.00 70.50 125 ALA A C 1
ATOM 964 O O . ALA A 1 125 ? -7.855 7.346 12.355 1.00 70.50 125 ALA A O 1
ATOM 965 N N . VAL A 1 126 ? -7.413 7.287 10.155 1.00 66.56 126 VAL A N 1
ATOM 966 C CA . VAL A 1 126 ? -7.360 8.745 9.972 1.00 66.56 126 VAL A CA 1
ATOM 967 C C . VAL A 1 126 ? -8.745 9.368 10.155 1.00 66.56 126 VAL A C 1
ATOM 969 O O . VAL A 1 126 ? -8.860 10.393 10.818 1.00 66.56 126 VAL A O 1
ATOM 972 N N . ALA A 1 127 ? -9.797 8.739 9.624 1.00 67.25 127 ALA A N 1
ATOM 973 C CA . ALA A 1 127 ? -11.172 9.201 9.794 1.00 67.25 127 ALA A CA 1
ATOM 974 C C . ALA A 1 127 ? -11.587 9.200 11.272 1.00 67.25 127 ALA A C 1
ATOM 976 O O . ALA A 1 127 ? -12.073 10.218 11.758 1.00 67.25 127 ALA A O 1
ATOM 977 N N . ASN A 1 128 ? -11.316 8.113 12.000 1.00 67.44 128 ASN A N 1
ATOM 978 C CA . ASN A 1 128 ? -11.621 8.018 13.429 1.00 67.44 128 ASN A CA 1
ATOM 979 C C . ASN A 1 128 ? -10.880 9.086 14.239 1.00 67.44 128 ASN A C 1
ATOM 981 O O . ASN A 1 128 ? -11.501 9.794 15.023 1.00 67.44 128 ASN A O 1
ATOM 985 N N . ARG A 1 129 ? -9.581 9.278 13.982 1.00 65.12 129 ARG A N 1
ATOM 986 C CA . ARG A 1 129 ? -8.800 10.329 14.642 1.00 65.12 129 ARG A CA 1
ATOM 987 C C . ARG A 1 129 ? -9.344 11.727 14.343 1.00 65.12 129 ARG A C 1
ATOM 989 O O . ARG A 1 129 ? -9.489 12.535 15.250 1.00 65.12 129 ARG A O 1
ATOM 996 N N . SER A 1 130 ? -9.679 12.008 13.083 1.00 66.38 130 SER A N 1
ATOM 997 C CA . SER A 1 130 ? -10.271 13.299 12.719 1.00 66.38 130 SER A CA 1
ATOM 998 C C . SER A 1 130 ? -11.626 13.519 13.394 1.00 66.38 130 SER A C 1
ATOM 1000 O O . SER A 1 130 ? -11.947 14.640 13.769 1.00 66.38 130 SER A O 1
ATOM 1002 N N . GLN A 1 131 ? -12.407 12.454 13.595 1.00 67.88 131 GLN A N 1
ATOM 1003 C CA . GLN A 1 131 ? -13.676 12.523 14.307 1.00 67.88 131 GLN A CA 1
ATOM 1004 C C . GLN A 1 131 ? -13.466 12.802 15.800 1.00 67.88 131 GLN A C 1
ATOM 1006 O O . GLN A 1 131 ? -14.159 13.657 16.336 1.00 67.88 131 GLN A O 1
ATOM 1011 N N . GLU A 1 132 ? -12.495 12.160 16.452 1.00 71.00 132 GLU A N 1
ATOM 1012 C CA . GLU A 1 132 ? -12.127 12.453 17.846 1.00 71.00 132 GLU A CA 1
ATOM 1013 C C . GLU A 1 132 ? -11.654 13.901 18.022 1.00 71.00 132 GLU A C 1
ATOM 1015 O O . GLU A 1 132 ? -12.055 14.574 18.968 1.00 71.00 132 GLU A O 1
ATOM 1020 N N . GLU A 1 133 ? -10.843 14.411 17.091 1.00 69.00 133 GLU A N 1
ATOM 1021 C CA . GLU A 1 133 ? -10.390 15.806 17.090 1.00 69.00 133 GLU A CA 1
ATOM 1022 C C . GLU A 1 133 ? -11.566 16.781 16.903 1.00 69.00 133 GLU A C 1
ATOM 1024 O O . GLU A 1 133 ? -11.650 17.794 17.602 1.00 69.00 133 GLU A O 1
ATOM 1029 N N . ILE A 1 134 ? -12.512 16.460 16.012 1.00 67.75 134 ILE A N 1
ATOM 1030 C CA . ILE A 1 134 ? -13.742 17.239 15.811 1.00 67.75 134 ILE A CA 1
ATOM 1031 C C . ILE A 1 134 ? -14.626 17.194 17.064 1.00 67.75 134 ILE A C 1
ATOM 1033 O O . ILE A 1 134 ? -15.081 18.241 17.516 1.00 67.75 134 ILE A O 1
ATOM 1037 N N . GLU A 1 135 ? -14.854 16.020 17.652 1.00 68.06 135 GLU A N 1
ATOM 1038 C CA . GLU A 1 135 ? -15.646 15.863 18.877 1.00 68.06 135 GLU A CA 1
ATOM 1039 C C . GLU A 1 135 ? -15.006 16.629 20.043 1.00 68.06 135 GLU A C 1
ATOM 1041 O O . GLU A 1 135 ? -15.693 17.382 20.732 1.00 68.06 135 GLU A O 1
ATOM 1046 N N . ALA A 1 136 ? -13.687 16.531 20.223 1.00 70.25 136 ALA A N 1
ATOM 1047 C CA . ALA A 1 136 ? -12.958 17.283 21.240 1.00 70.25 136 ALA A CA 1
ATOM 1048 C C . ALA A 1 136 ? -13.063 18.802 21.027 1.00 70.25 136 ALA A C 1
ATOM 1050 O O . ALA A 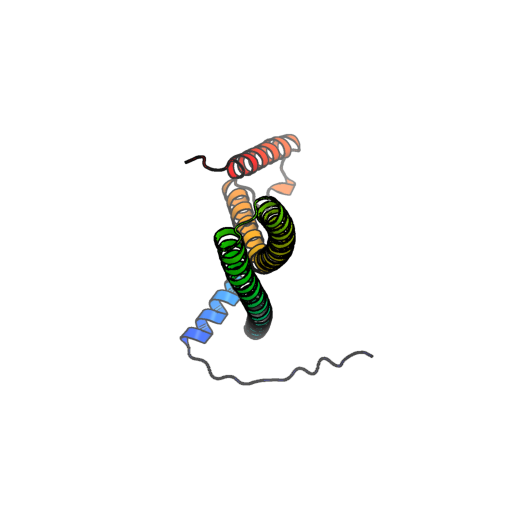1 136 ? -13.282 19.537 21.990 1.00 70.25 136 ALA A O 1
ATOM 1051 N N . ALA A 1 137 ? -12.959 19.280 19.783 1.00 67.38 137 ALA A N 1
ATOM 1052 C CA . ALA A 1 137 ? -13.123 20.695 19.455 1.00 67.38 137 ALA A CA 1
ATOM 1053 C C . ALA A 1 137 ? -14.554 21.188 19.727 1.00 67.38 137 ALA A C 1
ATOM 1055 O O . ALA A 1 137 ? -14.747 22.280 20.264 1.00 67.38 137 ALA A O 1
ATOM 1056 N N . ILE A 1 138 ? -15.557 20.365 19.411 1.00 63.06 138 ILE A N 1
ATOM 1057 C CA . ILE A 1 138 ? -16.967 20.639 19.700 1.00 63.06 138 ILE A CA 1
ATOM 1058 C C . ILE A 1 138 ? -17.190 20.737 21.219 1.00 63.06 138 ILE A C 1
ATOM 1060 O O . ILE A 1 138 ? -17.736 21.736 21.689 1.00 63.06 138 ILE A O 1
ATOM 1064 N N . TYR A 1 139 ? -16.690 19.782 22.005 1.00 67.94 139 TYR A N 1
ATOM 1065 C CA . TYR A 1 139 ? -16.780 19.832 23.468 1.00 67.94 139 TYR A CA 1
ATOM 1066 C C . TYR A 1 139 ? -16.044 21.041 24.070 1.00 67.94 139 TYR A C 1
ATOM 1068 O O . TYR A 1 139 ? -16.575 21.708 24.956 1.00 67.94 139 TYR A O 1
ATOM 1076 N N . GLN A 1 140 ? -14.845 21.371 23.580 1.00 70.12 140 GLN A N 1
ATOM 1077 C CA . GLN A 1 140 ? -14.080 22.543 24.034 1.00 70.12 140 GLN A CA 1
ATOM 1078 C C . GLN A 1 140 ? -14.761 23.872 23.692 1.00 70.12 140 GLN A C 1
ATOM 1080 O O . GLN A 1 140 ? -14.579 24.853 24.411 1.00 70.12 140 GLN A O 1
ATOM 1085 N N . SER A 1 141 ? -15.573 23.906 22.633 1.00 64.50 141 SER A N 1
ATOM 1086 C CA . SER A 1 141 ? -16.403 25.068 22.297 1.00 64.50 141 SER A CA 1
ATOM 1087 C C . SER A 1 141 ? -17.603 25.263 23.236 1.00 64.50 141 SER A C 1
ATOM 1089 O O . SER A 1 141 ? -18.354 26.222 23.073 1.00 64.50 141 SER A O 1
ATOM 1091 N N . GLY A 1 142 ? -17.760 24.388 24.237 1.00 64.19 142 GLY A N 1
ATOM 1092 C CA . GLY A 1 142 ? -18.839 24.439 25.218 1.00 64.19 142 GLY A CA 1
ATOM 1093 C C . GLY A 1 142 ? -20.136 23.798 24.736 1.00 64.19 142 GLY A C 1
ATOM 1094 O O . GLY A 1 142 ? -21.149 23.963 25.398 1.00 64.19 142 GLY A O 1
ATOM 1095 N N . TRP A 1 143 ? -20.123 23.078 23.608 1.00 56.09 143 TRP A N 1
ATOM 1096 C CA . TRP A 1 143 ? -21.310 22.400 23.096 1.00 56.09 143 TRP A CA 1
ATOM 1097 C C . TRP A 1 143 ? -21.549 21.098 23.857 1.00 56.09 143 TRP A C 1
ATOM 1099 O O . TRP A 1 143 ? -20.765 20.149 23.757 1.00 56.09 143 TRP A O 1
ATOM 1109 N N . THR A 1 144 ? -22.654 21.031 24.592 1.00 65.75 144 THR A N 1
ATOM 1110 C CA . THR A 1 144 ? -23.192 19.777 25.113 1.00 65.75 144 THR A CA 1
ATOM 1111 C C . THR A 1 144 ? -24.488 19.424 24.376 1.00 65.75 144 THR A C 1
ATOM 1113 O O . THR A 1 144 ? -25.225 20.318 23.960 1.00 65.75 144 THR A O 1
ATOM 1116 N N . PRO A 1 145 ? -24.825 18.130 24.205 1.00 59.22 145 PRO A N 1
ATOM 1117 C CA . PRO A 1 145 ? -26.065 17.728 23.536 1.00 59.22 145 PRO A CA 1
ATOM 1118 C C . PRO A 1 145 ? -27.347 18.304 24.165 1.00 59.22 145 PRO A C 1
ATOM 1120 O O . PRO A 1 145 ? -28.384 18.288 23.510 1.00 59.22 145 PRO A O 1
ATOM 1123 N N . SER A 1 146 ? -27.294 18.815 25.404 1.00 58.00 146 SER A N 1
ATOM 1124 C CA . SER A 1 146 ? -28.419 19.502 26.051 1.00 58.00 146 SER A CA 1
ATOM 1125 C C . SER A 1 146 ? -28.601 20.962 25.630 1.00 58.00 146 SER A C 1
ATOM 1127 O O . SER A 1 146 ? -29.681 21.501 25.839 1.00 58.00 146 SER A O 1
ATOM 1129 N N . ASP A 1 147 ? -27.598 21.603 25.023 1.00 55.41 147 ASP A N 1
ATOM 1130 C CA . ASP A 1 147 ? -27.665 23.027 24.650 1.00 55.41 147 ASP A CA 1
ATOM 1131 C C . ASP A 1 147 ? -28.421 23.255 23.329 1.00 55.41 147 ASP A C 1
ATOM 1133 O O . ASP A 1 147 ? -28.917 24.350 23.058 1.00 55.41 147 ASP A O 1
ATOM 1137 N N . ALA A 1 148 ? -28.569 22.200 22.518 1.00 55.91 148 ALA A N 1
ATOM 1138 C CA . ALA A 1 148 ? -29.239 22.247 21.219 1.00 55.91 148 ALA A CA 1
ATOM 1139 C C . ALA A 1 148 ? -30.757 22.505 21.306 1.00 55.91 148 ALA A C 1
ATOM 1141 O O . ALA A 1 148 ? -31.358 22.899 20.309 1.00 55.91 148 ALA A O 1
ATOM 1142 N N . GLU A 1 149 ? -31.385 22.298 22.469 1.00 57.00 149 GLU A N 1
ATOM 1143 C CA . GLU A 1 149 ? -32.830 22.514 22.653 1.00 57.00 149 GLU A CA 1
ATOM 1144 C C . GLU A 1 149 ? -33.187 23.950 23.085 1.00 57.00 149 GLU A C 1
ATOM 1146 O O . GLU A 1 149 ? -34.360 24.322 23.045 1.00 57.00 149 GLU A O 1
ATOM 1151 N N . THR A 1 150 ? -32.203 24.779 23.462 1.00 58.53 150 THR A N 1
ATOM 1152 C CA . THR A 1 150 ? -32.438 26.131 24.014 1.00 58.53 150 THR A CA 1
ATOM 1153 C C . THR A 1 150 ? -31.787 27.280 23.244 1.00 58.53 150 THR A C 1
ATOM 1155 O O . THR A 1 150 ? -32.075 28.437 23.550 1.00 58.53 150 THR A O 1
ATOM 1158 N N . GLU A 1 151 ? -30.933 27.007 22.256 1.00 58.53 151 GLU A N 1
ATOM 1159 C CA . GLU A 1 151 ? -30.209 28.058 21.528 1.00 58.53 151 GLU A CA 1
ATOM 1160 C C . GLU A 1 151 ? -30.997 28.660 20.362 1.00 58.53 151 GLU A C 1
ATOM 1162 O O . GLU A 1 151 ? -31.702 27.971 19.624 1.00 58.53 151 GLU A O 1
ATOM 1167 N N . SER A 1 152 ? -30.854 29.977 20.177 1.00 73.56 152 SER A N 1
ATOM 1168 C CA . SER A 1 152 ? -31.470 30.673 19.048 1.00 73.56 152 SER A CA 1
ATOM 1169 C C . SER A 1 152 ? -30.750 30.344 17.734 1.00 73.56 152 SER A C 1
ATOM 1171 O O . SER A 1 152 ? -29.529 30.175 17.687 1.00 73.56 152 SER A O 1
ATOM 1173 N N . ASP A 1 153 ? -31.504 30.317 16.632 1.00 69.56 153 ASP A N 1
ATOM 1174 C CA . ASP A 1 153 ? -31.004 30.045 15.273 1.00 69.56 153 ASP A CA 1
ATOM 1175 C C . ASP A 1 153 ? -29.802 30.923 14.865 1.00 69.56 153 ASP A C 1
ATOM 1177 O O . ASP A 1 153 ? -28.984 30.540 14.023 1.00 69.56 153 ASP A O 1
ATOM 1181 N N . GLU A 1 154 ? -29.689 32.119 15.442 1.00 73.00 154 GLU A N 1
ATOM 1182 C CA . GLU A 1 154 ? -28.632 33.082 15.140 1.00 73.00 154 GLU A CA 1
ATOM 1183 C C . GLU A 1 154 ? -27.304 32.716 15.826 1.00 73.00 154 GLU A C 1
ATOM 1185 O O . GLU A 1 154 ? -26.241 32.789 15.201 1.00 73.00 154 GLU A O 1
ATOM 1190 N N . GLU A 1 155 ? -27.358 32.201 17.057 1.00 69.19 155 GLU A N 1
ATOM 1191 C CA . GLU A 1 155 ? -26.191 31.681 17.783 1.00 69.19 155 GLU A CA 1
ATOM 1192 C C . GLU A 1 155 ? -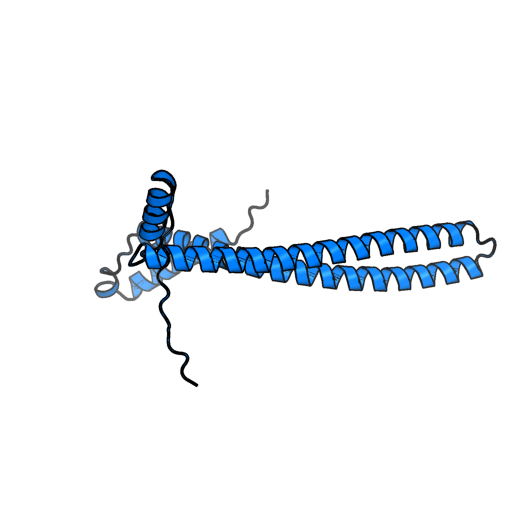25.676 30.380 17.162 1.00 69.19 155 GLU A C 1
ATOM 1194 O O . GLU A 1 155 ? -24.466 30.221 16.964 1.00 69.19 155 GLU A O 1
ATOM 1199 N N . LEU A 1 156 ? -26.587 29.498 16.740 1.00 67.69 156 LEU A N 1
ATOM 1200 C CA . LEU A 1 156 ? -26.260 28.280 15.995 1.00 67.69 156 LEU A CA 1
ATOM 1201 C C . LEU A 1 156 ? -25.512 28.590 14.688 1.00 67.69 156 LEU A C 1
ATOM 1203 O O . LEU A 1 156 ? -24.506 27.948 14.373 1.00 67.69 156 LEU A O 1
ATOM 1207 N N . ARG A 1 157 ? -25.943 29.614 13.937 1.00 70.50 157 ARG A N 1
ATOM 1208 C CA . ARG A 1 157 ? -25.273 30.044 12.694 1.00 70.50 157 ARG A CA 1
ATOM 1209 C C . ARG A 1 157 ? -23.911 30.685 12.943 1.00 70.50 157 ARG A C 1
ATOM 1211 O O . ARG A 1 157 ? -22.956 30.373 12.224 1.00 70.50 157 ARG A O 1
ATOM 1218 N N . ALA A 1 158 ? -23.791 31.549 13.949 1.00 73.06 158 ALA A N 1
ATOM 1219 C CA . ALA A 1 158 ? -22.512 32.159 14.312 1.00 73.06 158 ALA A CA 1
ATOM 1220 C C . ALA A 1 158 ? -21.475 31.090 14.709 1.00 73.06 158 ALA A C 1
ATOM 1222 O O . ALA A 1 158 ? -20.317 31.146 14.287 1.00 73.06 158 ALA A O 1
ATOM 1223 N N . ARG A 1 159 ? -21.908 30.055 15.435 1.00 63.12 159 ARG A N 1
ATOM 1224 C CA . ARG A 1 159 ? -21.046 28.954 15.885 1.00 63.12 159 ARG A CA 1
ATOM 1225 C C . ARG A 1 159 ? -20.685 27.961 14.785 1.00 63.12 159 ARG A C 1
ATOM 1227 O O . ARG A 1 159 ? -19.518 27.595 14.675 1.00 63.12 159 ARG A O 1
ATOM 1234 N N . LEU A 1 160 ? -21.622 27.603 13.904 1.00 72.38 160 LEU A N 1
ATOM 1235 C CA . LEU A 1 160 ? -21.317 26.820 12.694 1.00 72.38 160 LEU A CA 1
ATOM 1236 C C . LEU A 1 160 ? -20.256 27.507 11.825 1.00 72.38 160 LEU A C 1
ATOM 1238 O O . LEU A 1 160 ? -19.387 26.850 11.251 1.00 72.38 160 LEU A O 1
ATOM 1242 N N . THR A 1 161 ? -20.288 28.838 11.774 1.00 75.88 161 THR A N 1
AT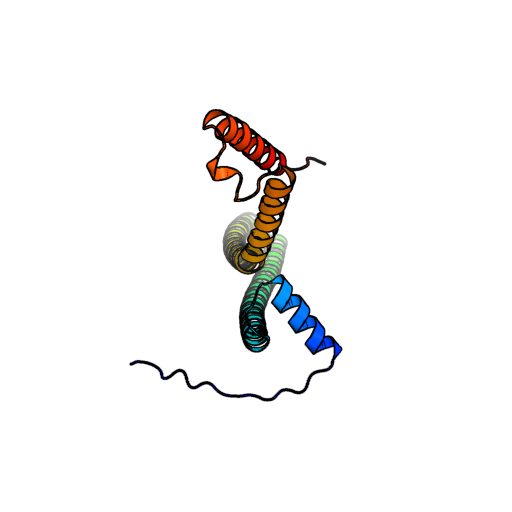OM 1243 C CA . THR A 1 161 ? -19.285 29.632 11.057 1.00 75.88 161 THR A CA 1
ATOM 1244 C C . THR A 1 161 ? -17.913 29.563 11.744 1.00 75.88 161 THR A C 1
ATOM 1246 O O . THR A 1 161 ? -16.896 29.443 11.064 1.00 75.88 161 THR A O 1
ATOM 1249 N N . ALA A 1 162 ? -17.862 29.550 13.081 1.00 71.62 162 ALA A N 1
ATOM 1250 C CA . ALA A 1 162 ? -16.618 29.383 13.837 1.00 71.62 162 ALA A CA 1
ATOM 1251 C C . ALA A 1 162 ? -15.989 27.987 13.653 1.00 71.62 162 ALA A C 1
ATOM 1253 O O . ALA A 1 162 ? -14.783 27.888 13.420 1.00 71.62 162 ALA A O 1
ATOM 1254 N N . VAL A 1 163 ? -16.800 26.922 13.674 1.00 69.31 163 VAL A N 1
ATOM 1255 C CA . VAL A 1 163 ? -16.339 25.546 13.399 1.00 69.31 163 VAL A CA 1
ATOM 1256 C C . VAL A 1 163 ? -15.815 25.424 11.968 1.00 69.31 163 VAL A C 1
ATOM 1258 O O . VAL A 1 163 ? -14.741 24.867 11.747 1.00 69.31 163 VAL A O 1
ATOM 1261 N N . LYS A 1 164 ? -16.517 26.012 10.990 1.00 74.62 164 LYS A N 1
ATOM 1262 C CA . LYS A 1 164 ? -16.064 26.047 9.594 1.00 74.62 164 LYS A CA 1
ATOM 1263 C C . LYS A 1 164 ? -14.694 26.725 9.451 1.00 74.62 164 LYS A C 1
ATOM 1265 O O . LYS A 1 164 ? -13.810 26.170 8.809 1.00 74.62 164 LYS A O 1
ATOM 1270 N N . ASN A 1 165 ? -14.485 27.861 10.116 1.00 72.94 165 ASN A N 1
ATOM 1271 C CA . ASN A 1 165 ? -13.207 28.580 10.081 1.00 72.94 165 ASN A CA 1
ATOM 1272 C C . ASN A 1 165 ? -12.047 27.788 10.720 1.00 72.94 165 ASN A C 1
ATOM 1274 O O . ASN A 1 165 ? -10.902 27.920 10.290 1.00 72.94 165 ASN A O 1
ATOM 1278 N N . LEU A 1 166 ? -12.322 26.959 11.734 1.00 65.31 166 LEU A N 1
ATOM 1279 C CA . LEU A 1 166 ? -11.335 26.052 12.336 1.00 65.31 166 LEU A CA 1
ATOM 1280 C C . LEU A 1 166 ? -10.954 24.906 11.392 1.00 65.31 166 LEU A C 1
ATOM 1282 O O . LEU A 1 166 ? -9.771 24.617 11.225 1.00 65.31 166 LEU A O 1
ATOM 1286 N N . VAL A 1 167 ? -11.942 24.301 10.729 1.00 67.69 167 VAL A N 1
ATOM 1287 C CA . VAL A 1 167 ? -11.717 23.262 9.711 1.00 67.69 167 VAL A CA 1
ATOM 1288 C C . VAL A 1 167 ? -10.912 23.812 8.531 1.00 67.69 167 VAL A C 1
ATOM 1290 O O . VAL A 1 167 ? -10.014 23.139 8.027 1.00 67.69 167 VAL A O 1
ATOM 1293 N N . ASP A 1 168 ? -11.194 25.045 8.114 1.00 71.00 168 ASP A N 1
ATOM 1294 C CA . ASP A 1 168 ? -10.468 25.698 7.024 1.00 71.00 168 ASP A CA 1
ATOM 1295 C C . ASP A 1 168 ? -9.026 26.065 7.429 1.00 71.00 168 ASP A C 1
ATOM 1297 O O . ASP A 1 168 ? -8.118 25.953 6.605 1.00 71.00 168 ASP A O 1
ATOM 1301 N N . ARG A 1 169 ? -8.774 26.389 8.708 1.00 62.88 169 ARG A N 1
ATOM 1302 C CA . ARG A 1 169 ? -7.412 26.545 9.260 1.00 62.88 169 ARG A CA 1
ATOM 1303 C C . ARG A 1 169 ? -6.620 25.240 9.273 1.00 62.88 169 ARG A C 1
ATOM 1305 O O . ARG A 1 169 ? -5.439 25.262 8.956 1.00 62.88 169 ARG A O 1
ATOM 1312 N N . GLY A 1 170 ? -7.255 24.113 9.597 1.00 54.25 170 GLY A N 1
ATOM 1313 C CA . GLY A 1 170 ? -6.605 22.795 9.579 1.00 54.25 170 GLY A CA 1
ATOM 1314 C C . GLY A 1 170 ? -6.277 22.267 8.175 1.00 54.25 170 GLY A C 1
ATOM 1315 O O . GLY A 1 170 ? -5.498 21.330 8.040 1.00 54.25 170 GLY A O 1
ATOM 1316 N N . LYS A 1 171 ? -6.859 22.855 7.119 1.00 54.00 171 LYS A N 1
ATOM 1317 C CA . LYS A 1 171 ? -6.585 22.504 5.715 1.00 54.00 171 LYS A CA 1
ATOM 1318 C C . LYS A 1 171 ? -5.466 23.320 5.072 1.00 54.00 171 LYS A C 1
ATOM 1320 O O . LYS A 1 171 ? -5.072 22.977 3.957 1.00 54.00 171 LYS A O 1
ATOM 1325 N N . GLN A 1 172 ? -4.972 24.382 5.713 1.00 46.12 172 GLN A N 1
ATOM 1326 C CA . GLN A 1 172 ? -3.771 25.050 5.219 1.00 46.12 172 GLN A CA 1
ATOM 1327 C C . GLN A 1 172 ? -2.569 24.139 5.500 1.00 46.12 172 GLN A C 1
ATOM 1329 O O . GLN A 1 172 ? -2.319 23.838 6.665 1.00 46.12 172 GLN A O 1
ATOM 1334 N N . PRO A 1 173 ? -1.854 23.656 4.467 1.00 46.97 173 PRO A N 1
ATOM 1335 C CA . PRO A 1 173 ? -0.600 22.961 4.696 1.00 46.97 173 PRO A CA 1
ATOM 1336 C C . PRO A 1 173 ? 0.357 23.951 5.362 1.00 46.97 173 PRO A C 1
ATOM 1338 O O . PRO A 1 173 ? 0.490 25.083 4.893 1.00 46.97 173 PRO A O 1
ATOM 1341 N N . ASP A 1 174 ? 0.980 23.538 6.466 1.00 49.84 174 ASP A N 1
ATOM 1342 C CA . ASP A 1 174 ? 2.133 24.241 7.022 1.00 49.84 174 ASP A CA 1
ATOM 1343 C C . ASP A 1 174 ? 3.213 24.272 5.931 1.00 49.84 174 ASP A C 1
ATOM 1345 O O . ASP A 1 174 ? 3.918 23.288 5.706 1.00 49.84 174 ASP A O 1
ATOM 1349 N N . ASP A 1 175 ? 3.299 25.387 5.205 1.00 49.09 175 ASP A N 1
ATOM 1350 C CA . ASP A 1 175 ? 4.454 25.713 4.376 1.00 49.09 175 ASP A CA 1
ATOM 1351 C C . ASP A 1 175 ? 5.618 25.986 5.338 1.00 49.09 175 ASP A C 1
ATOM 1353 O O . ASP A 1 175 ? 5.754 27.069 5.916 1.00 49.09 175 ASP A O 1
ATOM 1357 N N . SER A 1 176 ? 6.432 24.959 5.569 1.00 43.12 176 SER A N 1
ATOM 1358 C CA . SER A 1 176 ? 7.736 25.031 6.234 1.00 43.12 176 SER A CA 1
ATOM 1359 C C . SER A 1 176 ? 8.719 24.084 5.561 1.00 43.12 176 SER A C 1
ATOM 1361 O O . SER A 1 176 ? 8.364 22.901 5.362 1.00 43.12 176 SER A O 1
#

pLDDT: mean 81.13, std 14.45, range [33.84, 96.75]